Protein AF-A0A0D6LAT8-F1 (afdb_monomer_lite)

Structure (mmCIF, N/CA/C/O backbone):
data_AF-A0A0D6LAT8-F1
#
_entry.id   AF-A0A0D6LAT8-F1
#
loop_
_atom_site.group_PDB
_atom_site.id
_atom_site.type_symbol
_atom_site.label_atom_id
_atom_site.label_alt_id
_atom_site.label_comp_id
_atom_site.label_asym_id
_atom_site.label_entity_id
_atom_site.label_seq_id
_atom_site.pdbx_PDB_ins_code
_atom_site.Cartn_x
_atom_site.Cartn_y
_atom_site.Cartn_z
_atom_site.occupancy
_atom_site.B_iso_or_equiv
_atom_site.auth_seq_id
_atom_site.auth_comp_id
_atom_site.auth_asym_id
_atom_site.auth_atom_id
_atom_site.pdbx_PDB_model_num
ATOM 1 N N . MET A 1 1 ? 7.781 -14.223 0.302 1.00 62.97 1 MET A N 1
ATOM 2 C CA . MET A 1 1 ? 7.351 -14.454 -1.083 1.00 62.97 1 MET A CA 1
ATOM 3 C C . MET A 1 1 ? 8.066 -15.696 -1.540 1.00 62.97 1 MET A C 1
ATOM 5 O O . MET A 1 1 ? 9.295 -15.695 -1.590 1.00 62.97 1 MET A O 1
ATOM 9 N N . THR A 1 2 ? 7.308 -16.768 -1.695 1.00 80.88 2 THR A N 1
ATOM 10 C CA . THR A 1 2 ? 7.804 -18.081 -2.099 1.00 80.88 2 THR A CA 1
ATOM 11 C C . THR A 1 2 ? 8.219 -18.050 -3.573 1.00 80.88 2 THR A C 1
ATOM 13 O O . THR A 1 2 ? 8.039 -17.045 -4.271 1.00 80.88 2 THR A O 1
ATOM 16 N N . VAL A 1 3 ? 8.842 -19.128 -4.048 1.00 82.31 3 VAL A N 1
ATOM 17 C CA . VAL A 1 3 ? 9.142 -19.279 -5.479 1.00 82.31 3 VAL A CA 1
ATOM 18 C C . VAL A 1 3 ? 7.840 -19.379 -6.272 1.00 82.31 3 VAL A C 1
ATOM 20 O O . VAL A 1 3 ? 7.717 -18.722 -7.301 1.00 82.31 3 VAL A O 1
ATOM 23 N N . ASP A 1 4 ? 6.848 -20.092 -5.746 1.00 83.44 4 ASP A N 1
ATOM 24 C CA . ASP A 1 4 ? 5.520 -20.209 -6.345 1.00 83.44 4 ASP A CA 1
ATOM 25 C C . ASP A 1 4 ? 4.830 -18.848 -6.493 1.00 83.44 4 ASP A C 1
ATOM 27 O O . ASP A 1 4 ? 4.336 -18.540 -7.574 1.00 83.44 4 ASP A O 1
ATOM 31 N N . ASP A 1 5 ? 4.895 -17.977 -5.475 1.00 78.19 5 ASP A N 1
ATOM 32 C CA . ASP A 1 5 ? 4.346 -16.612 -5.551 1.00 78.19 5 ASP A CA 1
ATOM 33 C C . ASP A 1 5 ? 4.984 -15.811 -6.700 1.00 78.19 5 ASP A C 1
ATOM 35 O O . ASP A 1 5 ? 4.313 -15.061 -7.409 1.00 78.19 5 ASP A O 1
ATOM 39 N N . LYS A 1 6 ? 6.304 -15.960 -6.890 1.00 79.06 6 LYS A N 1
ATOM 40 C CA . LYS A 1 6 ? 7.055 -15.272 -7.951 1.00 79.06 6 LYS A CA 1
ATOM 41 C C . LYS A 1 6 ? 6.662 -15.784 -9.328 1.00 79.06 6 LYS A C 1
ATOM 43 O O . LYS A 1 6 ? 6.394 -14.978 -10.213 1.00 79.06 6 LYS A O 1
ATOM 48 N N . VAL A 1 7 ? 6.643 -17.104 -9.504 1.00 84.81 7 VAL A N 1
ATOM 49 C CA . VAL A 1 7 ? 6.274 -17.744 -10.774 1.00 84.81 7 VAL A CA 1
ATOM 50 C C . VAL A 1 7 ? 4.837 -17.387 -11.136 1.00 84.81 7 VAL A C 1
ATOM 52 O O . VAL A 1 7 ? 4.569 -17.004 -12.272 1.00 84.81 7 VAL A O 1
ATOM 55 N N . TRP A 1 8 ? 3.937 -17.414 -10.153 1.00 83.06 8 TRP A N 1
ATOM 56 C CA . TRP A 1 8 ? 2.549 -17.021 -10.331 1.00 83.06 8 TRP A CA 1
ATOM 57 C C . TRP A 1 8 ? 2.411 -15.559 -10.772 1.00 83.06 8 TRP A C 1
ATOM 59 O O . TRP A 1 8 ? 1.710 -15.287 -11.742 1.00 83.06 8 TRP A O 1
ATOM 69 N N . MET A 1 9 ? 3.121 -14.617 -10.141 1.00 79.12 9 MET A N 1
ATOM 70 C CA . MET A 1 9 ? 3.100 -13.211 -10.572 1.00 79.12 9 MET A CA 1
ATOM 71 C C . MET A 1 9 ? 3.697 -13.000 -11.967 1.00 79.12 9 MET A C 1
ATOM 73 O O . MET A 1 9 ? 3.174 -12.191 -12.730 1.00 79.12 9 MET A O 1
ATOM 77 N N . ILE A 1 10 ? 4.772 -13.714 -12.314 1.00 85.06 10 ILE A N 1
ATOM 78 C CA . ILE A 1 10 ? 5.377 -13.642 -13.652 1.00 85.06 10 ILE A CA 1
ATOM 79 C C . ILE A 1 10 ? 4.363 -14.094 -14.704 1.00 85.06 10 ILE A C 1
ATOM 81 O O . ILE A 1 10 ? 4.170 -13.401 -15.701 1.00 85.06 10 ILE A O 1
ATOM 85 N N . GLU A 1 11 ? 3.693 -15.221 -14.475 1.00 86.06 11 GLU A N 1
ATOM 86 C CA . GLU A 1 11 ? 2.697 -15.744 -15.409 1.00 86.06 11 GLU A CA 1
ATOM 87 C C . GLU A 1 11 ? 1.466 -14.836 -15.500 1.00 86.06 11 GLU A C 1
ATOM 89 O O . GLU A 1 11 ? 0.966 -14.563 -16.591 1.00 86.06 11 GLU A O 1
ATOM 94 N N . LEU A 1 12 ? 1.034 -14.280 -14.366 1.00 81.44 12 LEU A N 1
ATOM 95 C CA . LEU A 1 12 ? -0.063 -13.323 -14.313 1.00 81.44 12 LEU A CA 1
ATOM 96 C C . LEU A 1 12 ? 0.236 -12.093 -15.183 1.00 81.44 12 LEU A C 1
ATOM 98 O O . LEU A 1 12 ? -0.570 -11.749 -16.042 1.00 81.44 12 LEU A O 1
ATOM 102 N N . ILE A 1 13 ? 1.415 -11.477 -15.036 1.00 81.81 13 ILE A N 1
ATOM 103 C CA . ILE A 1 13 ? 1.808 -10.292 -15.818 1.00 81.81 13 ILE A CA 1
ATOM 104 C C . ILE A 1 13 ? 1.861 -10.604 -17.320 1.00 81.81 13 ILE A C 1
ATOM 106 O O . ILE A 1 13 ? 1.468 -9.764 -18.130 1.00 81.81 13 ILE A O 1
ATOM 110 N N . ARG A 1 14 ? 2.296 -11.809 -17.710 1.00 82.81 14 ARG A N 1
ATOM 111 C CA . ARG A 1 14 ? 2.379 -12.216 -19.125 1.00 82.81 14 ARG A CA 1
ATOM 112 C C . ARG A 1 14 ? 1.018 -12.294 -19.813 1.00 82.81 14 ARG A C 1
ATOM 114 O O . ARG A 1 14 ? 0.941 -12.034 -21.010 1.00 82.81 14 ARG A O 1
ATOM 121 N N . GLY A 1 15 ? -0.036 -12.633 -19.072 1.00 81.38 15 GLY A N 1
ATOM 122 C CA . GLY A 1 15 ? -1.406 -12.695 -19.587 1.00 81.38 15 GLY A CA 1
ATOM 123 C C . GLY A 1 15 ? -2.187 -11.380 -19.491 1.00 81.38 15 GLY A C 1
ATOM 124 O O . GLY A 1 15 ? -3.325 -11.312 -19.957 1.00 81.38 15 GLY A O 1
ATOM 125 N N . MET A 1 16 ? -1.626 -10.339 -18.870 1.00 78.12 16 MET A N 1
ATOM 126 C CA . MET A 1 16 ? -2.353 -9.106 -18.569 1.00 78.12 16 MET A CA 1
ATOM 127 C C . MET A 1 16 ? -2.272 -8.073 -19.687 1.00 78.12 16 MET A C 1
ATOM 129 O O . MET A 1 16 ? -1.239 -7.849 -20.314 1.00 78.12 16 MET A O 1
ATOM 133 N N . ARG A 1 17 ? -3.387 -7.365 -19.887 1.00 77.00 17 ARG A N 1
ATOM 134 C CA . ARG A 1 17 ? -3.409 -6.150 -20.701 1.00 77.00 17 ARG A CA 1
ATOM 135 C C . ARG A 1 17 ? -2.614 -5.046 -20.007 1.00 77.00 17 ARG A C 1
ATOM 137 O O . ARG A 1 17 ? -2.540 -5.008 -18.779 1.00 77.00 17 ARG A O 1
ATOM 144 N N . VAL A 1 18 ? -2.081 -4.116 -20.798 1.00 75.00 18 VAL A N 1
ATOM 145 C CA . VAL A 1 18 ? -1.276 -2.985 -20.306 1.00 75.00 18 VAL A CA 1
ATOM 146 C C . VAL A 1 18 ? -2.013 -2.191 -19.226 1.00 75.00 18 VAL A C 1
ATOM 148 O O . VAL A 1 18 ? -1.404 -1.817 -18.231 1.00 75.00 18 VAL A O 1
ATOM 151 N N . ASP A 1 19 ? -3.325 -1.988 -19.374 1.00 71.25 19 ASP A N 1
ATOM 152 C CA . ASP A 1 19 ? -4.148 -1.285 -18.387 1.00 71.25 19 ASP A CA 1
ATOM 153 C C . ASP A 1 19 ? -4.156 -1.974 -17.014 1.00 71.25 19 ASP A C 1
ATOM 155 O O . ASP A 1 19 ? -4.035 -1.301 -15.994 1.00 71.25 19 ASP A O 1
ATOM 159 N N . HIS A 1 20 ? -4.207 -3.305 -16.973 1.00 69.31 20 HIS A N 1
ATOM 160 C CA . HIS A 1 20 ? -4.161 -4.062 -15.726 1.00 69.31 20 HIS A CA 1
ATOM 161 C C . HIS A 1 20 ? -2.734 -4.227 -15.187 1.00 69.31 20 HIS A C 1
ATOM 163 O O . HIS A 1 20 ? -2.530 -4.160 -13.977 1.00 69.31 20 HIS A O 1
ATOM 169 N N . ALA A 1 21 ? -1.743 -4.419 -16.062 1.00 72.81 21 ALA A N 1
ATOM 170 C CA . ALA A 1 21 ? -0.338 -4.525 -15.667 1.00 72.81 21 ALA A CA 1
ATOM 171 C C . ALA A 1 21 ? 0.175 -3.215 -15.046 1.00 72.81 21 ALA A C 1
ATOM 173 O O . ALA A 1 21 ? 0.933 -3.239 -14.078 1.00 72.81 21 ALA A O 1
ATOM 174 N N . MET A 1 22 ? -0.292 -2.068 -15.552 1.00 73.38 22 MET A N 1
ATOM 175 C CA . MET A 1 22 ? 0.057 -0.755 -15.013 1.00 73.38 22 MET A CA 1
ATOM 176 C C . MET A 1 22 ? -0.381 -0.600 -13.552 1.00 73.38 22 MET A C 1
ATOM 178 O O . MET A 1 22 ? 0.377 -0.056 -12.758 1.00 73.38 22 MET A O 1
ATOM 182 N N . LEU A 1 23 ? -1.553 -1.130 -13.178 1.00 65.38 23 LEU A N 1
ATOM 183 C CA . LEU A 1 23 ? -2.055 -1.093 -11.795 1.00 65.38 23 LEU A CA 1
ATOM 184 C C . LEU A 1 23 ? -1.191 -1.897 -10.824 1.00 65.38 23 LEU A C 1
ATOM 186 O O . LEU A 1 23 ? -1.102 -1.543 -9.654 1.00 65.38 23 LEU A O 1
ATOM 190 N N . LEU A 1 24 ? -0.570 -2.958 -11.332 1.00 67.38 24 LEU A N 1
ATOM 191 C CA . LEU A 1 24 ? 0.302 -3.860 -10.589 1.00 67.38 24 LEU A CA 1
ATOM 192 C C . LEU A 1 24 ? 1.698 -3.272 -10.365 1.00 67.38 24 LEU A C 1
ATOM 194 O O . LEU A 1 24 ? 2.297 -3.472 -9.311 1.00 67.38 24 LEU A O 1
ATOM 198 N N . LEU A 1 25 ? 2.223 -2.578 -11.379 1.00 68.38 25 LEU A N 1
ATOM 199 C CA . LEU A 1 25 ? 3.575 -2.016 -11.373 1.00 68.38 25 LEU A CA 1
ATOM 200 C C . LEU A 1 25 ? 3.640 -0.659 -10.681 1.00 68.38 25 LEU A C 1
ATOM 202 O O . LEU A 1 25 ? 4.593 -0.376 -9.958 1.00 68.38 25 LEU A O 1
ATOM 206 N N . TYR A 1 26 ? 2.640 0.186 -10.911 1.00 63.91 26 TYR A N 1
ATOM 207 C CA . TYR A 1 26 ? 2.527 1.462 -10.236 1.00 63.91 26 TYR A CA 1
ATOM 208 C C . TYR A 1 26 ? 1.073 1.671 -9.808 1.00 63.91 26 TYR A C 1
ATOM 210 O O . TYR A 1 26 ? 0.212 1.973 -10.641 1.00 63.91 26 TYR A O 1
ATOM 218 N N . PRO A 1 27 ? 0.780 1.559 -8.507 1.00 53.50 27 PRO A N 1
ATOM 219 C CA . PRO A 1 27 ? -0.560 1.656 -7.961 1.00 53.50 27 PRO A CA 1
ATOM 220 C C . PRO A 1 27 ? -1.088 3.097 -7.952 1.00 53.50 27 PRO A C 1
ATOM 222 O O . PRO A 1 27 ? -1.652 3.530 -6.958 1.00 53.50 27 PRO A O 1
ATOM 225 N N . LYS A 1 28 ? -0.888 3.880 -9.024 1.00 44.62 28 LYS A N 1
ATOM 226 C CA . LYS A 1 28 ? -1.438 5.230 -9.200 1.00 44.62 28 LYS A CA 1
ATOM 227 C C . LYS A 1 28 ? -1.319 5.780 -10.623 1.00 44.62 28 LYS A C 1
ATOM 229 O O . LYS A 1 28 ? -0.376 6.495 -10.928 1.00 44.62 28 LYS A O 1
ATOM 234 N N . VAL A 1 29 ? -2.369 5.620 -11.425 1.00 33.59 29 VAL A N 1
ATOM 235 C CA . VAL A 1 29 ? -2.880 6.667 -12.333 1.00 33.59 29 VAL A CA 1
ATOM 236 C C . VAL A 1 29 ? -4.361 6.362 -12.544 1.00 33.59 29 VAL A C 1
ATOM 238 O O . VAL A 1 29 ? -4.705 5.293 -13.039 1.00 33.59 29 VAL A O 1
ATOM 241 N N . GLN A 1 30 ? -5.260 7.286 -12.209 1.00 36.25 30 GLN A N 1
ATOM 242 C CA . GLN A 1 30 ? -6.577 7.256 -12.834 1.00 36.25 30 GLN A CA 1
ATOM 243 C C . GLN A 1 30 ? -7.019 8.664 -13.208 1.00 36.25 30 GLN A C 1
ATOM 245 O O . GLN A 1 30 ? -7.443 9.460 -12.373 1.00 36.25 30 GLN A O 1
ATOM 250 N N . ARG A 1 31 ? -6.974 8.940 -14.512 1.00 33.72 31 ARG A N 1
ATOM 251 C CA . ARG A 1 31 ? -8.120 9.577 -15.148 1.00 33.72 31 ARG A CA 1
ATOM 252 C C . ARG A 1 31 ? -9.006 8.470 -15.713 1.00 33.72 31 ARG A C 1
ATOM 254 O O . ARG A 1 31 ? -8.504 7.556 -16.354 1.00 33.72 31 ARG A O 1
ATOM 261 N N . ARG A 1 32 ? -10.308 8.670 -15.500 1.00 34.94 32 ARG A N 1
ATOM 262 C CA . ARG A 1 32 ? -11.485 7.905 -15.938 1.00 34.94 32 ARG A CA 1
ATOM 263 C C . ARG A 1 32 ? -11.846 6.655 -15.134 1.00 34.94 32 ARG A C 1
ATOM 265 O O . ARG A 1 32 ? -11.093 5.699 -15.063 1.00 34.94 32 ARG A O 1
ATOM 272 N N . ASN A 1 33 ? -13.044 6.770 -14.554 1.00 37.53 33 ASN A N 1
ATOM 273 C CA . ASN A 1 33 ? -14.050 5.774 -14.193 1.00 37.53 33 ASN A CA 1
ATOM 274 C C . ASN A 1 33 ? -13.670 4.297 -14.374 1.00 37.53 33 ASN A C 1
ATOM 276 O O . ASN A 1 33 ? -13.234 3.895 -15.447 1.00 37.53 33 ASN A O 1
ATOM 280 N N . LEU A 1 34 ? -14.024 3.523 -13.340 1.00 38.06 34 LEU A N 1
ATOM 281 C CA . LEU A 1 34 ? -13.899 2.073 -13.140 1.00 38.06 34 LEU A CA 1
ATOM 282 C C . LEU A 1 34 ? -12.564 1.590 -12.542 1.00 38.06 34 LEU A C 1
ATOM 284 O O . LEU A 1 34 ? -11.566 1.440 -13.232 1.00 38.06 34 LEU A O 1
ATOM 288 N N . PHE A 1 35 ? -12.591 1.287 -11.237 1.00 40.88 35 PHE A N 1
ATOM 289 C CA . PHE A 1 35 ? -11.765 0.252 -10.589 1.00 40.88 35 PHE A CA 1
ATOM 290 C C . PHE A 1 35 ? -10.239 0.288 -10.851 1.00 40.88 35 PHE A C 1
ATOM 292 O O . PHE A 1 35 ? -9.657 -0.702 -11.292 1.00 40.88 35 PHE A O 1
ATOM 299 N N . SER A 1 36 ? -9.569 1.403 -10.535 1.00 35.22 36 SER A N 1
ATOM 300 C CA . SER A 1 36 ? -8.111 1.383 -10.291 1.00 35.22 36 SER A CA 1
ATOM 301 C C . SER A 1 36 ? -7.830 1.308 -8.801 1.00 35.22 36 SER A C 1
ATOM 303 O O . SER A 1 36 ? -8.591 1.869 -8.012 1.00 35.22 36 SER A O 1
ATOM 305 N N . PHE A 1 37 ? -6.659 0.762 -8.466 1.00 37.16 37 PHE A N 1
ATOM 306 C CA . PHE A 1 37 ? -5.942 0.991 -7.215 1.00 37.16 37 PHE A CA 1
ATOM 307 C C . PHE A 1 37 ? -6.173 2.399 -6.678 1.00 37.16 37 PHE A C 1
ATOM 309 O O . PHE A 1 37 ? -5.688 3.392 -7.232 1.00 37.16 37 PHE A O 1
ATOM 316 N N . ARG A 1 38 ? -6.934 2.499 -5.593 1.00 51.28 38 ARG A N 1
ATOM 317 C CA . ARG A 1 38 ? -7.131 3.747 -4.868 1.00 51.28 38 ARG A CA 1
ATOM 318 C C . ARG A 1 38 ? -6.922 3.466 -3.401 1.00 51.28 38 ARG A C 1
ATOM 320 O O . ARG A 1 38 ? -7.522 2.529 -2.898 1.00 51.28 38 ARG A O 1
ATOM 327 N N . ILE A 1 39 ? -6.085 4.296 -2.779 1.00 48.47 39 ILE A N 1
ATOM 328 C CA . ILE A 1 39 ? -6.062 4.503 -1.335 1.00 48.47 39 ILE A CA 1
ATOM 329 C C . ILE A 1 39 ? -7.190 5.479 -1.016 1.00 48.47 39 ILE A C 1
ATOM 331 O O . ILE A 1 39 ? -7.040 6.672 -1.289 1.00 48.47 39 ILE A O 1
ATOM 335 N N . VAL A 1 40 ? -8.332 4.960 -0.565 1.00 56.09 40 VAL A N 1
ATOM 336 C CA . VAL A 1 40 ? -9.581 5.725 -0.407 1.00 56.09 40 VAL A CA 1
ATOM 337 C C . VAL A 1 40 ? -9.869 5.972 1.061 1.00 56.09 40 VAL A C 1
ATOM 339 O O . VAL A 1 40 ? -10.091 4.983 1.755 1.00 56.09 40 VAL A O 1
ATOM 342 N N . PRO A 1 41 ? -9.931 7.230 1.532 1.00 50.09 41 PRO A N 1
ATOM 343 C CA . PRO A 1 41 ? -10.472 7.505 2.852 1.00 50.09 41 PRO A CA 1
ATOM 344 C C . PRO A 1 41 ? -11.968 7.143 2.874 1.00 50.09 41 PRO A C 1
ATOM 346 O O . PRO A 1 41 ? -12.744 7.653 2.067 1.00 50.09 41 PRO A O 1
ATOM 349 N N . VAL A 1 42 ? -12.358 6.211 3.746 1.00 57.50 42 VAL A N 1
ATOM 350 C CA . VAL A 1 42 ? -13.751 5.713 3.870 1.00 57.50 42 VAL A CA 1
ATOM 351 C C . VAL A 1 42 ? -14.508 6.423 5.008 1.00 57.50 42 VAL A C 1
ATOM 353 O O . VAL A 1 42 ? -15.672 6.143 5.271 1.00 57.50 42 VAL A O 1
ATOM 356 N N . ASP A 1 43 ? -13.865 7.381 5.675 1.00 51.50 43 ASP A N 1
ATOM 357 C CA . ASP A 1 43 ? -14.393 8.116 6.831 1.00 51.50 43 ASP A CA 1
ATOM 358 C C . ASP A 1 43 ? -15.640 8.966 6.524 1.00 51.50 43 ASP A C 1
ATOM 360 O O . ASP A 1 43 ? -16.400 9.275 7.438 1.00 51.50 43 ASP A O 1
ATOM 364 N N . HIS A 1 44 ? -15.885 9.296 5.250 1.00 44.31 44 HIS A N 1
ATOM 365 C CA . HIS A 1 44 ? -17.008 10.136 4.814 1.00 44.31 44 HIS A CA 1
ATOM 366 C C . HIS A 1 44 ? -17.754 9.601 3.577 1.00 44.31 44 HIS A C 1
ATOM 368 O O . HIS A 1 44 ? -18.255 10.390 2.776 1.00 44.31 44 HIS A O 1
ATOM 374 N N . LEU A 1 45 ? -17.819 8.278 3.366 1.00 49.53 45 LEU A N 1
ATOM 375 C CA . LEU A 1 45 ? -18.709 7.744 2.325 1.00 49.53 45 LEU A CA 1
ATOM 376 C C . LEU A 1 45 ? -20.167 7.795 2.803 1.00 49.53 45 LEU A C 1
ATOM 378 O O . LEU A 1 45 ? -20.682 6.847 3.386 1.00 49.53 45 LEU A O 1
ATOM 382 N N . GLU A 1 46 ? -20.840 8.907 2.523 1.00 41.88 46 GLU A N 1
ATOM 383 C CA . GLU A 1 46 ? -22.299 8.955 2.533 1.00 41.88 46 GLU A CA 1
ATOM 384 C C . GLU A 1 46 ? -22.815 8.230 1.281 1.00 41.88 46 GLU A C 1
ATOM 386 O O . GLU A 1 46 ? -22.530 8.619 0.145 1.00 41.88 46 GLU A O 1
ATOM 391 N N . LEU A 1 47 ? -23.557 7.140 1.482 1.00 46.66 47 LEU A N 1
ATOM 392 C CA . LEU A 1 47 ? -24.277 6.454 0.412 1.00 46.66 47 LEU A CA 1
ATOM 393 C C . LEU A 1 47 ? -25.489 7.308 0.010 1.00 46.66 47 LEU A C 1
ATOM 395 O O . LEU A 1 47 ? -26.592 7.107 0.514 1.00 46.66 47 LEU A O 1
ATOM 399 N N . GLN A 1 48 ? -25.291 8.274 -0.888 1.00 42.03 48 GLN A N 1
ATOM 400 C CA . GLN A 1 48 ? -26.399 8.857 -1.644 1.00 42.03 48 GLN A CA 1
ATOM 401 C C . GLN A 1 48 ? -26.798 7.861 -2.740 1.00 42.03 48 GLN A C 1
ATOM 403 O O . GLN A 1 48 ? -26.119 7.729 -3.749 1.00 42.03 48 GLN A O 1
ATOM 408 N N . ASP A 1 49 ? -27.880 7.133 -2.460 1.00 40.31 49 ASP A N 1
ATOM 409 C CA . ASP A 1 49 ? -28.561 6.126 -3.280 1.00 40.31 49 ASP A CA 1
ATOM 410 C C . ASP A 1 49 ? -27.798 4.821 -3.634 1.00 40.31 49 ASP A C 1
ATOM 412 O O . ASP A 1 49 ? -26.668 4.838 -4.117 1.00 40.31 49 ASP A O 1
ATOM 416 N N . PRO A 1 50 ? -28.440 3.636 -3.504 1.00 51.81 50 PRO A N 1
ATOM 417 C CA . PRO A 1 50 ? -27.842 2.328 -3.829 1.00 51.81 50 PRO A CA 1
ATOM 418 C C . PRO A 1 50 ? -27.532 2.123 -5.326 1.00 51.81 50 PRO A C 1
ATOM 420 O O . PRO A 1 50 ? -26.933 1.115 -5.705 1.00 51.81 50 PRO A O 1
ATOM 423 N N . SER A 1 51 ? -27.957 3.053 -6.180 1.00 46.41 51 SER A N 1
ATOM 424 C CA . SER A 1 51 ? -27.776 3.038 -7.635 1.00 46.41 51 SER A CA 1
ATOM 425 C C . SER A 1 51 ? -26.686 3.987 -8.139 1.00 46.41 51 SER A C 1
ATOM 427 O O . SER A 1 51 ? -26.264 3.843 -9.288 1.00 46.41 51 SER A O 1
ATOM 429 N N . GLU A 1 52 ? -26.193 4.914 -7.312 1.00 43.81 52 GLU A N 1
ATOM 430 C CA . GLU A 1 52 ? -25.106 5.812 -7.696 1.00 43.81 52 GLU A CA 1
ATOM 431 C C . GLU A 1 52 ? -23.791 5.362 -7.060 1.00 43.81 52 GLU A C 1
ATOM 433 O O . GLU A 1 52 ? -23.603 5.314 -5.848 1.00 43.81 52 GLU A O 1
ATOM 438 N N . MET A 1 53 ? -22.847 4.980 -7.919 1.00 40.53 53 MET A N 1
ATOM 439 C CA . MET A 1 53 ? -21.495 4.627 -7.510 1.00 40.53 53 MET A CA 1
ATOM 440 C C . MET A 1 53 ? -20.821 5.885 -6.958 1.00 40.53 53 MET A C 1
ATOM 442 O O . MET A 1 53 ? -20.368 6.728 -7.734 1.00 40.53 53 MET A O 1
ATOM 446 N N . THR A 1 54 ? -20.777 6.005 -5.627 1.00 46.88 54 THR A N 1
ATOM 447 C CA . THR A 1 54 ? -20.203 7.140 -4.899 1.00 46.88 54 THR A CA 1
ATOM 448 C C . THR A 1 54 ? -18.866 7.533 -5.520 1.00 46.88 54 THR A C 1
ATOM 450 O O . THR A 1 54 ? -17.929 6.728 -5.596 1.00 46.88 54 THR A O 1
ATOM 453 N N . THR A 1 55 ? -18.766 8.769 -6.015 1.00 41.91 55 THR A N 1
ATOM 454 C CA . THR A 1 55 ? -17.519 9.288 -6.573 1.00 41.91 55 THR A CA 1
ATOM 455 C C . THR A 1 55 ? -16.512 9.436 -5.448 1.00 41.91 55 THR A C 1
ATOM 457 O O . THR A 1 55 ? -16.476 10.441 -4.748 1.00 41.91 55 THR A O 1
ATOM 460 N N . VAL A 1 56 ? -15.681 8.419 -5.274 1.00 50.41 56 VAL A N 1
ATOM 461 C CA . VAL A 1 56 ? -14.591 8.456 -4.315 1.00 50.41 56 VAL A CA 1
ATOM 462 C C . VAL A 1 56 ? -13.591 9.542 -4.723 1.00 50.41 56 VAL A C 1
ATOM 464 O O . VAL A 1 56 ? -12.899 9.419 -5.744 1.00 50.41 56 VAL A O 1
ATOM 467 N N . THR A 1 57 ? -13.523 10.611 -3.935 1.00 41.56 57 THR A N 1
ATOM 468 C CA . THR A 1 57 ? -12.635 11.755 -4.142 1.00 41.56 57 THR A CA 1
ATOM 469 C C . THR A 1 57 ? -11.297 11.529 -3.433 1.00 41.56 57 THR A C 1
ATOM 471 O O . THR A 1 57 ? -11.233 11.209 -2.254 1.00 41.56 57 THR A O 1
ATOM 474 N N . GLY A 1 58 ? -10.198 11.702 -4.176 1.00 56.78 58 GLY A N 1
ATOM 475 C CA . GLY A 1 58 ? -8.833 11.619 -3.648 1.00 56.78 58 GLY A CA 1
ATOM 476 C C . GLY A 1 58 ? -8.253 10.201 -3.640 1.00 56.78 58 GLY A C 1
ATOM 477 O O . GLY A 1 58 ? -8.759 9.295 -2.995 1.00 56.78 58 GLY A O 1
ATOM 478 N N . SER A 1 59 ? -7.152 10.005 -4.368 1.00 58.66 59 SER A N 1
ATOM 479 C CA . SER A 1 59 ? -6.293 8.825 -4.228 1.00 58.66 59 SER A CA 1
ATOM 480 C C . SER A 1 59 ? -4.989 9.286 -3.586 1.00 58.66 59 SER A C 1
ATOM 482 O O . SER A 1 59 ? -4.394 10.267 -4.042 1.00 58.66 59 SER A O 1
ATOM 484 N N . VAL A 1 60 ? -4.515 8.594 -2.552 1.00 67.19 60 VAL A N 1
ATOM 485 C CA . VAL A 1 60 ? -3.315 8.937 -1.755 1.00 67.19 60 VAL A CA 1
ATOM 486 C C . VAL A 1 60 ? -2.130 8.032 -2.124 1.00 67.19 60 VAL A C 1
ATOM 488 O O . VAL A 1 60 ? -2.358 6.890 -2.511 1.00 67.19 60 VAL A O 1
ATOM 491 N N . ARG A 1 61 ? -0.894 8.579 -2.211 1.00 72.19 61 ARG A N 1
ATOM 492 C CA . ARG A 1 61 ? 0.259 7.846 -2.795 1.00 72.19 61 ARG A CA 1
ATOM 493 C C . ARG A 1 61 ? 0.520 6.587 -1.975 1.00 72.19 61 ARG A C 1
ATOM 495 O O . ARG A 1 61 ? 0.311 6.612 -0.767 1.00 72.19 61 ARG A O 1
ATOM 502 N N . ALA A 1 62 ? 0.935 5.508 -2.641 1.00 71.88 62 ALA A N 1
ATOM 503 C CA . ALA A 1 62 ? 1.134 4.194 -2.032 1.00 71.88 62 ALA A CA 1
ATOM 504 C C . ALA A 1 62 ? 2.434 4.141 -1.212 1.00 71.88 62 ALA A C 1
ATOM 506 O O . ALA A 1 62 ? 3.351 3.383 -1.515 1.00 71.88 62 ALA A O 1
ATOM 507 N N . SER A 1 63 ? 2.477 4.988 -0.187 1.00 77.38 63 SER A N 1
ATOM 508 C CA . SER A 1 63 ? 3.496 5.072 0.847 1.00 77.38 63 SER A CA 1
ATOM 509 C C . SER A 1 63 ? 2.788 5.155 2.196 1.00 77.38 63 SER A C 1
ATOM 511 O O . SER A 1 63 ? 1.765 5.835 2.335 1.00 77.38 63 SER A O 1
ATOM 513 N N . TYR A 1 64 ? 3.338 4.450 3.174 1.00 79.62 64 TYR A N 1
ATOM 514 C CA . TYR A 1 64 ? 2.850 4.339 4.537 1.00 79.62 64 TYR A CA 1
ATOM 515 C C . TYR A 1 64 ? 2.790 5.700 5.231 1.00 79.62 64 TYR A C 1
ATOM 517 O O . TYR A 1 64 ? 1.889 5.935 6.026 1.00 79.62 64 TYR A O 1
ATOM 525 N N . GLU A 1 65 ? 3.682 6.628 4.880 1.00 78.12 65 GLU A N 1
ATOM 526 C CA . GLU A 1 65 ? 3.700 7.986 5.439 1.00 78.12 65 GLU A CA 1
ATOM 527 C C . GLU A 1 65 ? 2.419 8.773 5.146 1.00 78.12 65 GLU A C 1
ATOM 529 O O . GLU A 1 65 ? 2.079 9.706 5.870 1.00 78.12 65 GLU A O 1
ATOM 534 N N . ASN A 1 66 ? 1.682 8.395 4.098 1.00 77.56 66 ASN A N 1
ATOM 535 C CA . ASN A 1 66 ? 0.429 9.057 3.764 1.00 77.56 66 ASN A CA 1
ATOM 536 C C . ASN A 1 66 ? -0.803 8.418 4.432 1.00 77.56 66 ASN A C 1
ATOM 538 O O . ASN A 1 66 ? -1.915 8.923 4.250 1.00 77.56 66 ASN A O 1
ATOM 542 N N . LEU A 1 67 ? -0.638 7.309 5.164 1.00 79.31 67 LEU A N 1
ATOM 543 C CA . LEU A 1 67 ? -1.717 6.666 5.911 1.00 79.31 67 LEU A CA 1
ATOM 544 C C . LEU A 1 67 ? -1.858 7.343 7.278 1.00 79.31 67 LEU A C 1
ATOM 546 O O . LEU A 1 67 ? -1.014 7.196 8.156 1.00 79.31 67 LEU A O 1
ATOM 550 N N . ASN A 1 68 ? -2.940 8.099 7.463 1.00 80.69 68 ASN A N 1
ATOM 551 C CA . ASN A 1 68 ? -3.255 8.718 8.744 1.00 80.69 68 ASN A CA 1
ATOM 552 C C . ASN A 1 68 ? -3.936 7.728 9.702 1.00 80.69 68 ASN A C 1
ATOM 554 O O . ASN A 1 68 ? -4.978 7.163 9.385 1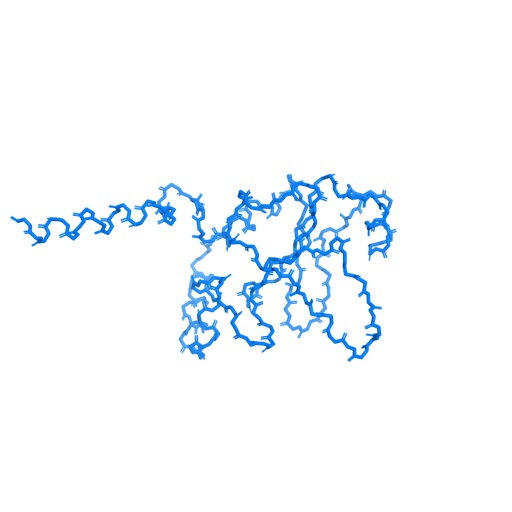.00 80.69 68 ASN A O 1
ATOM 558 N N . HIS A 1 69 ? -3.397 7.614 10.913 1.00 83.19 69 HIS A N 1
ATOM 559 C CA . HIS A 1 69 ? -3.914 6.823 12.032 1.00 83.19 69 HIS A CA 1
ATOM 560 C C . HIS A 1 69 ? -5.368 7.124 12.423 1.00 83.19 69 HIS A C 1
ATOM 562 O O . HIS A 1 69 ? -6.020 6.279 13.029 1.00 83.19 69 HIS A O 1
ATOM 568 N N . THR A 1 70 ? -5.891 8.310 12.105 1.00 79.50 70 THR A N 1
ATOM 569 C CA . THR A 1 70 ? -7.277 8.693 12.422 1.00 79.50 70 THR A CA 1
ATOM 570 C C . THR A 1 70 ? -8.297 8.276 11.362 1.00 79.50 70 THR A C 1
ATOM 572 O O . THR A 1 70 ? -9.493 8.494 11.545 1.00 79.50 70 THR A O 1
ATOM 575 N N . LYS A 1 71 ? -7.843 7.708 10.237 1.00 78.56 71 LYS A N 1
ATOM 576 C CA . LYS A 1 71 ? -8.679 7.382 9.076 1.00 78.56 71 LYS A CA 1
ATOM 577 C C . LYS A 1 71 ? -8.582 5.904 8.703 1.00 78.56 71 LYS A C 1
ATOM 579 O O . LYS A 1 71 ? -7.653 5.199 9.089 1.00 78.56 71 LYS A O 1
ATOM 584 N N . ALA A 1 72 ? -9.552 5.449 7.917 1.00 80.56 72 ALA A N 1
ATOM 585 C CA . ALA A 1 72 ? -9.530 4.144 7.270 1.00 80.56 72 ALA A CA 1
ATOM 586 C C . ALA A 1 72 ? -9.277 4.309 5.769 1.00 80.56 72 ALA A C 1
ATOM 588 O O . ALA A 1 72 ? -9.836 5.214 5.148 1.00 80.56 72 ALA A O 1
ATOM 589 N N . TYR A 1 73 ? -8.463 3.427 5.193 1.00 80.31 73 TYR A N 1
ATOM 590 C CA . TYR A 1 73 ? -8.084 3.450 3.790 1.00 80.31 73 TYR A CA 1
ATOM 591 C C . TYR A 1 73 ? -8.338 2.109 3.103 1.00 80.31 73 TYR A C 1
ATOM 593 O O . TYR A 1 73 ? -7.817 1.078 3.521 1.00 80.31 73 TYR A O 1
ATOM 601 N N . LEU A 1 74 ? -9.072 2.115 1.995 1.00 78.25 74 LEU A N 1
ATOM 602 C CA . LEU A 1 74 ? -9.130 0.965 1.086 1.00 78.25 74 LEU A CA 1
ATOM 603 C C . LEU A 1 74 ? -7.895 0.979 0.183 1.00 78.25 74 LEU A C 1
ATOM 605 O O . LEU A 1 74 ? -7.585 2.053 -0.283 1.00 78.25 74 LEU A O 1
ATOM 609 N N . ILE A 1 75 ? -7.213 -0.132 -0.094 1.00 77.88 75 ILE A N 1
ATOM 610 C CA . ILE A 1 75 ? -5.997 -0.232 -0.923 1.00 77.88 75 ILE A CA 1
ATOM 611 C C . ILE A 1 75 ? -6.200 -1.377 -1.934 1.00 77.88 75 ILE A C 1
ATOM 613 O O . ILE A 1 75 ? -6.301 -2.532 -1.529 1.00 77.88 75 ILE A O 1
ATOM 617 N N . ASP A 1 76 ? -6.261 -1.097 -3.241 1.00 74.25 76 ASP A N 1
ATOM 618 C CA . ASP A 1 76 ? -6.627 -2.103 -4.267 1.00 74.25 76 ASP A CA 1
ATOM 619 C C . ASP A 1 76 ? -5.497 -2.441 -5.253 1.00 74.25 76 ASP A C 1
ATOM 621 O O . ASP A 1 76 ? 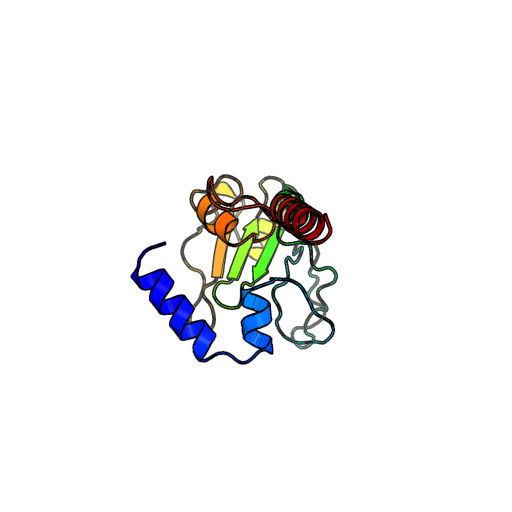-5.409 -1.815 -6.301 1.00 74.25 76 ASP A O 1
ATOM 625 N N . ASN A 1 77 ? -4.706 -3.497 -5.021 1.00 69.62 77 ASN A N 1
ATOM 626 C CA . ASN A 1 77 ? -3.616 -3.886 -5.937 1.00 69.62 77 ASN A CA 1
ATOM 627 C C . ASN A 1 77 ? -4.015 -4.606 -7.225 1.00 69.62 77 ASN A C 1
ATOM 629 O O . ASN A 1 77 ? -3.178 -5.228 -7.877 1.00 69.62 77 ASN A O 1
ATOM 633 N N . GLY A 1 78 ? -5.300 -4.633 -7.578 1.00 64.81 78 GLY A N 1
ATOM 634 C CA . GLY A 1 78 ? -5.792 -5.417 -8.712 1.00 64.81 78 GLY A CA 1
ATOM 635 C C . GLY A 1 78 ? -5.798 -6.935 -8.466 1.00 64.81 78 GLY A C 1
ATOM 636 O O . GLY A 1 78 ? -6.613 -7.641 -9.059 1.00 64.81 78 GLY A O 1
ATOM 637 N N . ILE A 1 79 ? -4.946 -7.425 -7.560 1.00 67.50 79 ILE A N 1
ATOM 638 C CA . ILE A 1 79 ? -4.883 -8.809 -7.078 1.00 67.50 79 ILE A CA 1
ATOM 639 C C . ILE A 1 79 ? -5.576 -8.951 -5.720 1.00 67.50 79 ILE A C 1
ATOM 641 O O . ILE A 1 79 ? -6.438 -9.811 -5.538 1.00 67.50 79 ILE A O 1
ATOM 645 N N . VAL A 1 80 ? -5.180 -8.112 -4.763 1.00 73.88 80 VAL A N 1
ATOM 646 C CA . VAL A 1 80 ? -5.659 -8.140 -3.380 1.00 73.88 80 VAL A CA 1
ATOM 647 C C . VAL A 1 80 ? -6.232 -6.780 -3.028 1.00 73.88 80 VAL A C 1
ATOM 649 O O . VAL A 1 80 ? -5.671 -5.753 -3.416 1.00 73.88 80 VAL A O 1
ATOM 652 N N . LEU A 1 81 ? -7.335 -6.797 -2.289 1.00 76.62 81 LEU A N 1
ATOM 653 C CA . LEU A 1 81 ? -7.947 -5.611 -1.719 1.00 76.62 81 LEU A CA 1
ATOM 654 C C . LEU A 1 81 ? -7.653 -5.601 -0.217 1.00 76.62 81 LEU A C 1
ATOM 656 O O . LEU A 1 81 ? -7.965 -6.569 0.472 1.00 76.62 81 LEU A O 1
ATOM 660 N N . PHE A 1 82 ? -7.055 -4.531 0.293 1.00 80.38 82 PHE A N 1
ATOM 661 C CA . PHE A 1 82 ? -6.868 -4.325 1.727 1.00 80.38 82 PHE A CA 1
ATOM 662 C C . PHE A 1 82 ? -7.784 -3.210 2.207 1.00 80.38 82 PHE A C 1
ATOM 664 O O . PHE A 1 82 ? -7.938 -2.201 1.529 1.00 80.38 82 PHE A O 1
ATOM 671 N N . LEU A 1 83 ? -8.357 -3.366 3.389 1.00 82.62 83 LEU A N 1
ATOM 672 C CA . LEU A 1 83 ? -8.993 -2.288 4.125 1.00 82.62 83 LEU A CA 1
ATOM 673 C C . LEU A 1 83 ? -8.149 -2.032 5.366 1.00 82.62 83 LEU A C 1
ATOM 675 O O . LEU A 1 83 ? -8.201 -2.802 6.320 1.00 82.62 83 LEU A O 1
ATOM 679 N N . TRP A 1 84 ? -7.328 -0.989 5.311 1.00 83.44 84 TRP A N 1
ATOM 680 C CA . TRP A 1 84 ? -6.500 -0.563 6.426 1.00 83.44 84 TRP A CA 1
ATOM 681 C C . TRP A 1 84 ? -7.297 0.356 7.351 1.00 83.44 84 TRP A C 1
ATOM 683 O O . TRP A 1 84 ? -7.920 1.310 6.889 1.00 83.44 84 TRP A O 1
ATOM 693 N N . ILE A 1 85 ? -7.279 0.088 8.652 1.00 83.94 85 ILE A N 1
ATOM 694 C CA . ILE A 1 85 ? -7.998 0.859 9.671 1.00 83.94 85 ILE A CA 1
ATOM 695 C C . ILE A 1 85 ? -6.976 1.361 10.689 1.00 83.94 85 ILE A C 1
ATOM 697 O O . ILE A 1 85 ? -6.322 0.558 11.361 1.00 83.94 85 ILE A O 1
ATOM 701 N N . GLY A 1 86 ? -6.832 2.682 10.796 1.00 84.12 86 GLY A N 1
ATOM 702 C CA . GLY A 1 86 ? -5.983 3.304 11.807 1.00 84.12 86 GLY A CA 1
ATOM 703 C C . GLY A 1 86 ? -6.569 3.174 13.216 1.00 84.12 86 GLY A C 1
ATOM 704 O O . GLY A 1 86 ? -7.784 3.077 13.387 1.00 84.12 86 GLY A O 1
ATOM 705 N N . LEU A 1 87 ? -5.716 3.180 14.245 1.00 84.19 87 LEU A N 1
ATOM 706 C CA . LEU A 1 87 ? -6.152 3.022 15.643 1.00 84.19 87 LEU A CA 1
ATOM 707 C C . LEU A 1 87 ? -7.022 4.180 16.156 1.00 84.19 87 LEU A C 1
ATOM 709 O O . LEU A 1 87 ? -7.753 4.008 17.125 1.00 84.19 87 LEU A O 1
ATOM 713 N N . GLY A 1 88 ? -6.914 5.358 15.544 1.00 80.62 88 GLY A N 1
ATOM 714 C CA . GLY A 1 88 ? -7.635 6.572 15.927 1.00 80.62 88 GLY A CA 1
ATOM 715 C C . GLY A 1 88 ? -8.918 6.816 15.135 1.00 80.62 88 GLY A C 1
ATOM 716 O O . GLY A 1 88 ? -9.408 7.944 15.134 1.00 80.62 88 GLY A O 1
ATOM 717 N N . VAL A 1 89 ? -9.422 5.817 14.405 1.00 83.81 89 VAL A N 1
ATOM 718 C CA . VAL A 1 89 ? -10.703 5.915 13.692 1.00 83.81 89 VAL A CA 1
ATOM 719 C C . VAL A 1 89 ? -11.851 6.022 14.697 1.00 83.81 89 VAL A C 1
ATOM 721 O O . VAL A 1 89 ? -11.840 5.369 15.739 1.00 83.81 89 VAL A O 1
ATOM 724 N N . ALA A 1 90 ? -12.852 6.849 14.382 1.00 80.12 90 ALA A N 1
ATOM 725 C CA . ALA A 1 90 ? -14.020 7.035 15.234 1.00 80.12 90 ALA A CA 1
ATOM 726 C C . ALA A 1 90 ? -14.755 5.706 15.473 1.00 80.12 90 ALA A C 1
ATOM 728 O O . ALA A 1 90 ? -15.164 5.035 14.526 1.00 80.12 90 ALA A O 1
ATOM 729 N N . GLU A 1 91 ? -14.979 5.357 16.741 1.00 79.69 91 GLU A N 1
ATOM 730 C CA . GLU A 1 91 ? -15.664 4.113 17.124 1.00 79.69 91 GLU A CA 1
ATOM 731 C C . GLU A 1 91 ? -17.085 4.034 16.550 1.00 79.69 91 GLU A C 1
ATOM 733 O O . GLU A 1 91 ? -17.512 2.959 16.144 1.00 79.69 91 GLU A O 1
ATOM 738 N N . ALA A 1 92 ? -17.769 5.176 16.406 1.00 80.44 92 ALA A N 1
ATOM 739 C CA . ALA A 1 92 ? -19.077 5.260 15.753 1.00 80.44 92 ALA A CA 1
ATOM 740 C C . ALA A 1 92 ? -19.049 4.728 14.306 1.00 80.44 92 ALA A C 1
ATOM 742 O O . ALA A 1 92 ? -19.912 3.954 13.915 1.00 80.44 92 ALA A O 1
ATOM 743 N N . TRP A 1 93 ? -18.009 5.059 13.534 1.0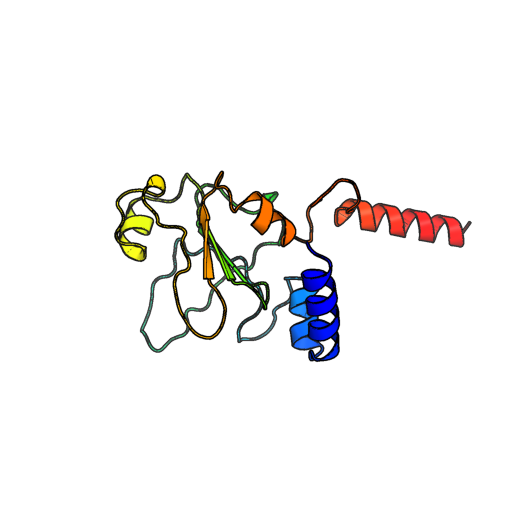0 79.69 93 TRP A N 1
ATOM 744 C CA . TRP A 1 93 ? -17.847 4.565 12.162 1.00 79.69 93 TRP A CA 1
ATOM 745 C C . TRP A 1 93 ? -17.580 3.053 12.130 1.00 79.69 93 TRP A C 1
ATOM 747 O O . TRP A 1 93 ? -18.092 2.337 11.270 1.00 79.69 93 TRP A O 1
ATOM 757 N N . VAL A 1 94 ? -16.796 2.546 13.090 1.00 77.88 94 VAL A N 1
ATOM 758 C CA . VAL A 1 94 ? -16.516 1.104 13.216 1.00 77.88 94 VAL A CA 1
ATOM 759 C C . VAL A 1 94 ? -17.790 0.342 13.576 1.00 77.88 94 VAL A C 1
ATOM 761 O O . VAL A 1 94 ? -18.050 -0.721 13.010 1.00 77.88 94 VAL A O 1
ATOM 764 N N . GLN A 1 95 ? -18.601 0.906 14.468 1.00 77.12 95 GLN A N 1
ATOM 765 C CA . GLN A 1 95 ? -19.891 0.354 14.851 1.00 77.12 95 GLN A CA 1
ATOM 766 C C . GLN A 1 95 ? -20.870 0.343 13.671 1.00 77.12 95 GLN A C 1
ATOM 768 O O . GLN A 1 95 ? -21.515 -0.678 13.446 1.00 77.12 95 GLN A O 1
ATOM 773 N N . ASP A 1 96 ? -20.928 1.414 12.880 1.00 75.06 96 ASP A N 1
ATOM 774 C CA . ASP A 1 96 ? -21.832 1.511 11.729 1.00 75.06 96 ASP A CA 1
ATOM 775 C C . ASP A 1 96 ? -21.465 0.537 10.596 1.00 75.06 96 ASP A C 1
ATOM 777 O O . ASP A 1 96 ? -22.351 -0.047 9.971 1.00 75.06 96 ASP A O 1
ATOM 781 N N . ILE A 1 97 ? -20.170 0.323 10.329 1.00 74.56 97 ILE A N 1
ATOM 782 C CA . ILE A 1 97 ? -19.717 -0.524 9.209 1.00 74.56 97 ILE A CA 1
ATOM 783 C C . ILE A 1 97 ? -19.570 -1.994 9.591 1.00 74.56 97 ILE A C 1
ATOM 785 O O . ILE A 1 97 ? -19.938 -2.873 8.812 1.00 74.56 97 ILE A O 1
ATOM 789 N N . PHE A 1 98 ? -18.996 -2.276 10.760 1.00 76.19 98 PHE A N 1
ATOM 790 C CA . PHE A 1 98 ? -18.667 -3.640 11.175 1.00 76.19 98 PHE A CA 1
ATOM 791 C C . PHE A 1 98 ? -19.600 -4.183 12.259 1.00 76.19 98 PHE A C 1
ATOM 793 O O . PHE A 1 98 ? -19.557 -5.378 12.541 1.00 76.19 98 PHE A O 1
ATOM 800 N N . GLY A 1 99 ? -20.435 -3.342 12.879 1.00 75.75 99 GLY A N 1
ATOM 801 C CA . GLY A 1 99 ? -21.300 -3.755 13.987 1.00 75.75 99 GLY A CA 1
ATOM 802 C C . GLY A 1 99 ? -20.540 -4.031 15.288 1.00 75.75 99 GLY A C 1
ATOM 803 O O . GLY A 1 99 ? -21.065 -4.712 16.166 1.00 75.75 99 GLY A O 1
ATOM 804 N N . VAL A 1 100 ? -19.300 -3.543 15.411 1.00 81.00 100 VAL A N 1
ATOM 805 C CA . VAL A 1 100 ? -18.412 -3.822 16.547 1.00 81.00 100 VAL A CA 1
ATOM 806 C C . VAL A 1 100 ? -18.103 -2.540 17.315 1.00 81.00 100 VAL A C 1
ATOM 808 O O . VAL A 1 100 ? -17.803 -1.510 16.721 1.00 81.00 100 VAL A O 1
ATOM 811 N N . ASN A 1 101 ? -18.107 -2.621 18.647 1.00 75.38 101 ASN A N 1
ATOM 812 C CA . ASN A 1 101 ? -17.892 -1.468 19.533 1.00 75.38 101 ASN A CA 1
ATOM 813 C C . ASN A 1 101 ? -16.439 -0.959 19.559 1.00 75.38 101 ASN A C 1
ATOM 815 O O . ASN A 1 101 ? -16.172 0.102 20.106 1.00 75.38 101 ASN A O 1
ATOM 819 N N . SER A 1 102 ? -15.476 -1.734 19.051 1.00 73.94 102 SER A N 1
ATOM 820 C CA . SER A 1 102 ? -14.060 -1.367 19.078 1.00 73.94 102 SER A CA 1
ATOM 821 C C . SER A 1 102 ? -13.260 -2.079 17.991 1.00 73.94 102 SER A C 1
ATOM 823 O O . SER A 1 102 ? -13.527 -3.232 17.645 1.00 73.94 102 SER A O 1
ATOM 825 N N . ILE A 1 103 ? -12.199 -1.417 17.526 1.00 72.38 103 ILE A N 1
ATOM 826 C CA . ILE A 1 103 ? -11.236 -1.927 16.540 1.00 72.38 103 ILE A CA 1
ATOM 827 C C . ILE A 1 103 ? -10.566 -3.229 17.023 1.00 72.38 103 ILE A C 1
ATOM 829 O O . ILE A 1 103 ? -10.223 -4.096 16.219 1.00 72.38 103 ILE A O 1
ATOM 833 N N . ALA A 1 104 ? -10.413 -3.415 18.338 1.00 73.62 104 ALA A N 1
ATOM 834 C CA . ALA A 1 104 ? -9.797 -4.612 18.916 1.00 73.62 104 ALA A CA 1
ATOM 835 C C . ALA A 1 104 ? -10.616 -5.898 18.688 1.00 73.62 104 ALA A C 1
ATOM 837 O O . ALA A 1 104 ? -10.035 -6.978 18.592 1.00 73.62 104 ALA A O 1
ATOM 838 N N . MET A 1 105 ? -11.940 -5.776 18.565 1.00 68.06 105 MET A N 1
ATOM 839 C CA . MET A 1 105 ? -12.865 -6.901 18.381 1.00 68.06 105 MET A CA 1
ATOM 840 C C . MET A 1 105 ? -13.192 -7.158 16.898 1.00 68.06 105 MET A C 1
ATOM 842 O O . MET A 1 105 ? -13.914 -8.099 16.583 1.00 68.06 105 MET A O 1
ATOM 846 N N . LEU A 1 106 ? -12.639 -6.357 15.979 1.00 71.00 106 LEU A N 1
ATOM 847 C CA . LEU A 1 106 ? -12.738 -6.628 14.548 1.00 71.00 106 LEU A CA 1
ATOM 848 C C . LEU A 1 106 ? -12.055 -7.946 14.215 1.00 71.00 106 LEU A C 1
ATOM 850 O O . LEU A 1 106 ? -10.858 -8.125 14.459 1.00 71.00 106 LEU A O 1
ATOM 854 N N . ASP A 1 107 ? -12.837 -8.824 13.612 1.00 66.75 107 ASP A N 1
ATOM 855 C CA . ASP A 1 107 ? -12.344 -10.065 13.070 1.00 66.75 107 ASP A CA 1
ATOM 856 C C . ASP A 1 107 ? -11.644 -9.797 11.732 1.00 66.75 107 ASP A C 1
ATOM 858 O O . ASP A 1 107 ? -12.227 -9.245 10.793 1.00 66.75 107 ASP A O 1
ATOM 862 N N . THR A 1 108 ? -10.353 -10.112 11.666 1.00 65.94 108 THR A N 1
ATOM 863 C CA . THR A 1 108 ? -9.529 -9.902 10.470 1.00 65.94 108 THR A CA 1
ATOM 864 C C . THR A 1 108 ? -9.552 -11.104 9.527 1.00 65.94 108 THR A C 1
ATOM 866 O O . THR A 1 108 ? -8.870 -11.097 8.495 1.00 65.94 108 THR A O 1
ATOM 869 N N . GLU A 1 109 ? -10.362 -12.129 9.822 1.00 60.03 109 GLU A N 1
ATOM 870 C CA . GLU A 1 109 ? -10.468 -13.316 8.985 1.00 60.03 109 GLU A CA 1
ATOM 871 C C . GLU A 1 109 ? -11.424 -13.136 7.782 1.00 60.03 109 GLU A C 1
ATOM 873 O O . GLU A 1 109 ? -12.629 -12.958 7.901 1.00 60.03 109 GLU A O 1
ATOM 878 N N . ASN A 1 110 ? -10.824 -13.141 6.580 1.00 55.78 110 ASN A N 1
ATOM 879 C CA . ASN A 1 110 ? -11.409 -13.196 5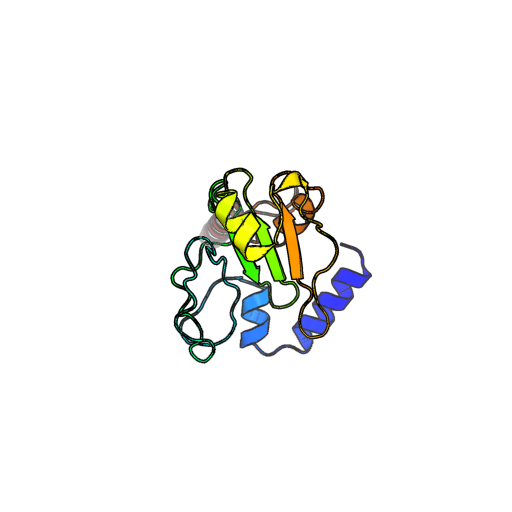.225 1.00 55.78 110 ASN A CA 1
ATOM 880 C C . ASN A 1 110 ? -12.922 -12.914 5.083 1.00 55.78 110 ASN A C 1
ATOM 882 O O . ASN A 1 110 ? -13.736 -13.833 4.949 1.00 55.78 110 ASN A O 1
ATOM 886 N N . VAL A 1 111 ? -13.285 -11.640 4.924 1.00 51.06 111 VAL A N 1
ATOM 887 C CA . VAL A 1 111 ? -14.652 -11.254 4.557 1.00 51.06 111 VAL A CA 1
ATOM 888 C C . VAL A 1 111 ? -14.841 -11.361 3.034 1.00 51.06 111 VAL A C 1
ATOM 890 O O . VAL A 1 111 ? -14.390 -10.510 2.270 1.00 51.06 111 VAL A O 1
ATOM 893 N N . GLY A 1 112 ? -15.552 -12.400 2.583 1.00 49.22 112 GLY A N 1
ATOM 894 C CA . GLY A 1 112 ? -16.313 -12.366 1.324 1.00 49.22 112 GLY A CA 1
ATOM 895 C C . GLY A 1 112 ? -15.838 -13.274 0.168 1.00 49.22 112 GLY A C 1
ATOM 896 O O . GLY A 1 112 ? -14.643 -13.355 -0.131 1.00 49.22 112 GLY A O 1
ATOM 897 N N . PRO A 1 113 ? -16.769 -13.936 -0.555 1.00 45.97 113 PRO A N 1
ATOM 898 C CA . PRO A 1 113 ? -16.444 -14.785 -1.694 1.00 45.97 113 PRO A CA 1
ATOM 899 C C . PRO A 1 113 ? -16.569 -14.054 -3.053 1.00 45.97 113 PRO A C 1
ATOM 901 O O . PRO A 1 113 ? -17.473 -13.255 -3.281 1.00 45.97 113 PRO A O 1
ATOM 904 N N . ARG A 1 114 ? -15.703 -14.465 -3.998 1.00 48.78 114 ARG A N 1
ATOM 905 C CA . ARG A 1 114 ? -15.912 -14.575 -5.467 1.00 48.78 114 ARG A CA 1
ATOM 906 C C . ARG A 1 114 ? -15.351 -13.568 -6.482 1.00 48.78 114 ARG A C 1
ATOM 908 O O . ARG A 1 114 ? -15.407 -13.935 -7.652 1.00 48.78 114 ARG A O 1
ATOM 915 N N . LYS A 1 115 ? -14.724 -12.426 -6.161 1.00 51.38 115 LYS A N 1
ATOM 916 C CA . LYS A 1 115 ? -14.003 -11.658 -7.223 1.00 51.38 115 LYS A CA 1
ATOM 917 C C . LYS A 1 115 ? -12.619 -11.110 -6.858 1.00 51.38 115 LYS A C 1
ATOM 919 O O . LYS A 1 115 ? -11.730 -11.192 -7.697 1.00 51.38 115 LYS A O 1
ATOM 924 N N . ARG A 1 116 ? -12.395 -10.642 -5.627 1.00 58.53 116 ARG A N 1
ATOM 925 C CA . ARG A 1 116 ? -11.068 -10.341 -5.049 1.00 58.53 116 ARG A CA 1
ATOM 926 C C . ARG A 1 116 ? -11.139 -10.580 -3.544 1.00 58.53 116 ARG A C 1
ATOM 928 O O . ARG A 1 116 ? -12.169 -10.281 -2.948 1.00 58.53 116 ARG A O 1
ATOM 935 N N . LYS A 1 117 ? -10.090 -11.151 -2.944 1.00 68.56 117 LYS A N 1
ATOM 936 C CA . LYS A 1 117 ? -10.044 -11.339 -1.486 1.00 68.56 117 LYS A CA 1
ATOM 937 C C . LYS A 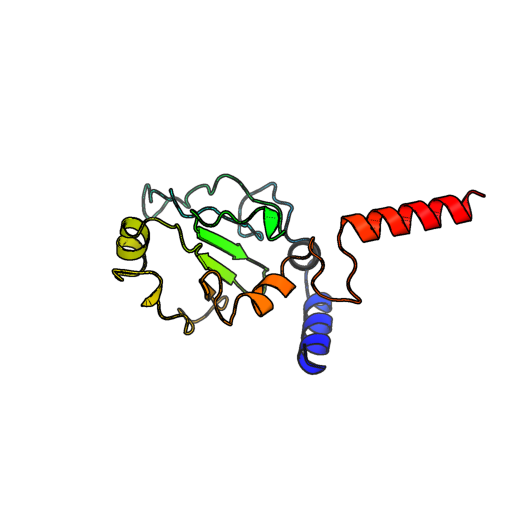1 117 ? -9.834 -9.980 -0.819 1.00 68.56 117 LYS A C 1
ATOM 939 O O . LYS A 1 117 ? -8.865 -9.295 -1.152 1.00 68.56 117 LYS A O 1
ATOM 944 N N . LEU A 1 118 ? -10.751 -9.617 0.077 1.00 74.94 118 LEU A N 1
ATOM 945 C CA . LEU A 1 118 ? -10.645 -8.451 0.944 1.00 74.94 118 LEU A CA 1
ATOM 946 C C . LEU A 1 118 ? -9.977 -8.864 2.259 1.00 74.94 118 LEU A C 1
ATOM 948 O O . LEU A 1 118 ? -10.450 -9.775 2.935 1.00 74.94 118 LEU A O 1
ATOM 952 N N . PHE A 1 119 ? -8.897 -8.178 2.619 1.00 79.19 119 PHE A N 1
ATOM 953 C CA . PHE A 1 119 ? -8.215 -8.335 3.900 1.00 79.19 119 PHE A CA 1
ATOM 954 C C . PHE A 1 119 ? -8.418 -7.084 4.741 1.00 79.19 119 PHE A C 1
ATOM 956 O O . PHE A 1 119 ? -8.014 -5.994 4.338 1.00 79.19 119 PHE A O 1
ATOM 963 N N . VAL A 1 120 ? -9.015 -7.243 5.917 1.00 82.38 120 VAL A N 1
ATOM 964 C CA . VAL A 1 120 ? -9.086 -6.169 6.908 1.00 82.38 120 VAL A CA 1
ATOM 965 C C . VAL A 1 120 ? -7.760 -6.152 7.665 1.00 82.38 120 VAL A C 1
ATOM 967 O O . VAL A 1 120 ? -7.327 -7.173 8.194 1.00 82.38 120 VAL A O 1
ATOM 970 N N . VAL A 1 121 ? -7.082 -5.008 7.672 1.00 83.75 121 VAL A N 1
ATOM 971 C CA . VAL A 1 121 ? -5.785 -4.812 8.325 1.00 83.75 121 VAL A CA 1
ATOM 972 C C . VAL A 1 121 ? -5.933 -3.686 9.328 1.00 83.75 121 VAL A C 1
ATOM 974 O O . VAL A 1 121 ? -6.268 -2.563 8.965 1.00 83.75 121 VAL A O 1
ATOM 977 N N . ARG A 1 122 ? -5.660 -3.968 10.596 1.00 84.81 122 ARG A N 1
ATOM 978 C CA . ARG A 1 122 ? -5.610 -2.928 11.622 1.00 84.81 122 ARG A CA 1
ATOM 979 C C . ARG A 1 122 ? -4.188 -2.414 11.752 1.00 84.81 122 ARG A C 1
ATOM 981 O O . ARG A 1 122 ? -3.222 -3.137 11.499 1.00 84.81 122 ARG A O 1
ATOM 988 N N . GLU A 1 123 ? -4.053 -1.163 12.152 1.00 83.56 123 GLU A N 1
ATOM 989 C CA . GLU A 1 123 ? -2.755 -0.642 12.546 1.00 83.56 123 GLU A CA 1
ATOM 990 C C . GLU A 1 123 ? -2.177 -1.456 13.727 1.00 83.56 123 GLU A C 1
ATOM 992 O O . GLU A 1 123 ? -2.868 -1.787 14.691 1.00 83.56 123 GLU A O 1
ATOM 997 N N . LYS A 1 124 ? -0.878 -1.757 13.633 1.00 84.75 124 LYS A N 1
ATOM 998 C CA . LYS A 1 124 ? -0.059 -2.626 14.492 1.00 84.75 124 LYS A CA 1
ATOM 999 C C . LYS A 1 124 ? -0.485 -4.096 14.509 1.00 84.75 124 LYS A C 1
ATOM 1001 O O . LYS A 1 124 ? -0.042 -4.843 15.380 1.00 84.75 124 LYS A O 1
ATOM 1006 N N . ASP A 1 125 ? -1.289 -4.530 13.542 1.00 83.50 125 ASP A N 1
ATOM 1007 C CA . ASP A 1 125 ? -1.705 -5.927 13.410 1.00 83.50 125 ASP A CA 1
ATOM 1008 C C . ASP A 1 125 ? -0.658 -6.788 12.683 1.00 83.50 125 ASP A C 1
ATOM 1010 O O . ASP A 1 125 ? 0.205 -6.297 11.949 1.00 83.50 125 ASP A O 1
ATOM 1014 N N . ALA A 1 126 ? -0.763 -8.109 12.829 1.00 82.56 126 ALA A N 1
ATOM 1015 C CA . ALA A 1 126 ? 0.154 -9.082 12.234 1.00 82.56 126 ALA A CA 1
ATOM 1016 C C . ALA A 1 126 ? 0.179 -9.037 10.693 1.00 82.56 126 ALA A C 1
ATOM 1018 O O . ALA A 1 126 ? 1.181 -9.405 10.073 1.00 82.56 126 ALA A O 1
ATOM 1019 N N . LEU A 1 127 ? -0.907 -8.572 10.065 1.00 82.38 127 LEU A N 1
ATOM 1020 C CA . LEU A 1 127 ? -1.018 -8.426 8.612 1.00 82.38 127 LEU A CA 1
ATOM 1021 C C . LEU A 1 127 ? -0.386 -7.131 8.081 1.00 82.38 127 LEU A C 1
ATOM 1023 O O . LEU A 1 127 ? -0.119 -7.037 6.882 1.00 82.38 127 LEU A O 1
ATOM 1027 N N . GLU A 1 128 ? -0.086 -6.149 8.935 1.00 83.31 128 GLU A N 1
ATOM 1028 C CA . GLU A 1 128 ? 0.460 -4.861 8.497 1.00 83.31 128 GLU A CA 1
ATOM 1029 C C . GLU A 1 128 ? 1.843 -4.986 7.825 1.00 83.31 128 GLU A C 1
ATOM 1031 O O . GLU A 1 128 ? 2.019 -4.431 6.736 1.00 83.31 128 GLU A O 1
ATOM 1036 N N . PRO A 1 129 ? 2.821 -5.756 8.355 1.00 85.00 129 PRO A N 1
ATOM 1037 C CA . PRO A 1 129 ? 4.099 -5.965 7.669 1.00 85.00 129 PRO A CA 1
ATOM 1038 C C . PRO A 1 129 ? 3.950 -6.669 6.317 1.00 85.00 129 PRO A C 1
ATOM 1040 O O . PRO A 1 129 ? 4.810 -6.533 5.445 1.00 85.00 129 PRO A O 1
ATOM 1043 N N . TRP A 1 130 ? 2.887 -7.456 6.132 1.00 82.31 130 TRP A N 1
ATOM 1044 C CA . TRP A 1 130 ? 2.582 -8.069 4.844 1.00 82.31 130 TRP A CA 1
ATOM 1045 C C . TRP A 1 130 ? 1.976 -7.052 3.877 1.00 82.31 130 TRP A C 1
ATOM 1047 O O . TRP A 1 130 ? 2.467 -6.939 2.757 1.00 82.31 130 TRP A O 1
ATOM 1057 N N . MET A 1 131 ? 1.004 -6.256 4.328 1.00 82.44 131 MET A N 1
ATOM 1058 C CA . MET A 1 131 ? 0.409 -5.162 3.555 1.00 82.44 131 MET A CA 1
ATOM 1059 C C . MET A 1 131 ? 1.464 -4.142 3.094 1.00 82.44 131 MET A C 1
ATOM 1061 O O . MET A 1 131 ? 1.466 -3.748 1.930 1.00 82.44 131 MET A O 1
ATOM 1065 N N . LYS A 1 132 ? 2.412 -3.765 3.964 1.00 81.12 132 LYS A N 1
ATOM 1066 C CA . LYS A 1 132 ? 3.498 -2.816 3.650 1.00 81.12 132 LYS A CA 1
ATOM 1067 C C . LYS A 1 132 ? 4.330 -3.215 2.430 1.00 81.12 132 LYS A C 1
ATOM 1069 O O . LYS A 1 132 ? 4.810 -2.341 1.723 1.00 81.12 132 LYS A O 1
ATOM 1074 N N . LYS A 1 133 ? 4.435 -4.513 2.118 1.00 79.25 133 LYS A N 1
ATOM 1075 C CA . LYS A 1 133 ? 5.147 -5.009 0.922 1.00 79.25 133 LYS A CA 1
ATOM 1076 C C . LYS A 1 133 ? 4.490 -4.590 -0.393 1.00 79.25 133 LYS A C 1
ATOM 1078 O O . LYS A 1 133 ? 5.131 -4.668 -1.436 1.00 79.25 133 LYS A O 1
ATOM 1083 N N . PHE A 1 134 ? 3.222 -4.187 -0.351 1.00 77.00 134 PHE A N 1
ATOM 1084 C CA . PHE A 1 134 ? 2.470 -3.705 -1.506 1.00 77.00 134 PHE A CA 1
ATOM 1085 C C . PHE A 1 134 ? 2.526 -2.173 -1.657 1.00 77.00 134 PHE A C 1
ATOM 1087 O O . PHE A 1 134 ? 2.025 -1.643 -2.647 1.00 77.00 134 PHE A O 1
ATOM 1094 N N . LEU A 1 135 ? 3.149 -1.453 -0.715 1.00 78.75 135 LEU A N 1
ATOM 1095 C CA . LEU A 1 135 ? 3.382 -0.008 -0.788 1.00 78.75 135 LEU A CA 1
ATOM 1096 C C . LEU A 1 135 ? 4.693 0.253 -1.540 1.00 78.75 135 LEU A C 1
ATOM 1098 O O . LEU A 1 135 ? 5.768 0.349 -0.953 1.00 78.75 135 LEU A O 1
ATOM 1102 N N . VAL A 1 136 ? 4.601 0.297 -2.871 1.00 74.50 136 VAL A N 1
ATOM 1103 C CA . VAL A 1 136 ? 5.765 0.261 -3.778 1.00 74.50 136 VAL A CA 1
ATOM 1104 C C . VAL A 1 136 ? 6.698 1.472 -3.685 1.00 74.50 136 VAL A C 1
ATOM 1106 O O . VAL A 1 136 ? 7.808 1.416 -4.207 1.00 74.50 136 VAL A O 1
ATOM 1109 N N . GLU A 1 137 ? 6.261 2.576 -3.075 1.00 76.25 137 GLU A N 1
ATOM 1110 C CA . GLU A 1 137 ? 7.112 3.761 -2.917 1.00 76.25 137 GLU A CA 1
ATOM 1111 C C . GLU A 1 137 ? 8.074 3.633 -1.726 1.00 76.25 137 GLU A C 1
ATOM 1113 O O . GLU A 1 137 ? 9.134 4.270 -1.724 1.00 76.25 137 GLU A O 1
ATOM 1118 N N . ASP A 1 138 ? 7.737 2.781 -0.753 1.00 78.94 138 ASP A N 1
ATOM 1119 C CA . ASP A 1 138 ? 8.494 2.611 0.480 1.00 78.94 138 ASP A CA 1
ATOM 1120 C C . ASP A 1 138 ? 9.565 1.526 0.370 1.00 78.94 138 ASP A C 1
ATOM 1122 O O . ASP A 1 138 ? 9.469 0.544 -0.374 1.00 78.94 138 ASP A O 1
ATOM 1126 N N . ARG A 1 139 ? 10.580 1.650 1.226 1.00 79.94 139 ARG A N 1
ATOM 1127 C CA . ARG A 1 139 ? 11.585 0.608 1.412 1.00 79.94 139 ARG A CA 1
ATOM 1128 C C . ARG A 1 139 ? 10.966 -0.615 2.098 1.00 79.94 139 ARG A C 1
ATOM 1130 O O . ARG A 1 139 ? 10.934 -0.713 3.320 1.00 79.94 139 ARG A O 1
ATOM 1137 N N . SER A 1 140 ? 10.541 -1.589 1.299 1.00 69.69 140 SER A N 1
ATOM 1138 C CA . SER A 1 140 ? 9.961 -2.852 1.789 1.00 69.69 140 SER A CA 1
ATOM 1139 C C . SER A 1 140 ? 10.991 -3.871 2.316 1.00 69.69 140 SER A C 1
ATOM 1141 O O . SER A 1 140 ? 10.613 -4.914 2.849 1.00 69.69 140 SER A O 1
ATOM 1143 N N . GLY A 1 141 ? 12.297 -3.608 2.180 1.00 72.44 141 GLY A N 1
ATOM 1144 C CA . GLY A 1 141 ? 13.358 -4.482 2.691 1.00 72.44 141 GLY A CA 1
ATOM 1145 C C . GLY A 1 141 ? 14.773 -3.962 2.405 1.00 72.44 141 GLY A C 1
ATOM 1146 O O . GLY A 1 141 ? 14.924 -2.983 1.677 1.00 72.44 141 GLY A O 1
ATOM 1147 N N . PRO A 1 142 ? 15.824 -4.615 2.939 1.00 69.62 142 PRO A N 1
ATOM 1148 C CA . PRO A 1 142 ? 17.208 -4.136 2.830 1.00 69.62 142 PRO A CA 1
ATOM 1149 C C . PRO A 1 142 ? 17.720 -4.062 1.384 1.00 69.62 142 PRO A C 1
ATOM 1151 O O . PRO A 1 142 ? 18.481 -3.159 1.052 1.00 69.62 142 PRO A O 1
ATOM 1154 N N . ASN A 1 143 ? 17.249 -4.963 0.516 1.00 74.25 143 ASN A N 1
ATOM 1155 C CA . ASN A 1 143 ? 17.634 -5.024 -0.900 1.00 74.25 143 ASN A CA 1
ATOM 1156 C C . ASN A 1 143 ? 16.625 -4.346 -1.841 1.00 74.25 143 ASN A C 1
ATOM 1158 O O . ASN A 1 143 ? 16.760 -4.451 -3.056 1.00 74.25 143 ASN A O 1
ATOM 1162 N N . VAL A 1 144 ? 15.596 -3.691 -1.298 1.00 78.12 144 VAL A N 1
ATOM 1163 C CA . VAL A 1 144 ? 14.610 -2.947 -2.086 1.00 78.12 144 VAL A CA 1
ATOM 1164 C C . VAL A 1 144 ? 14.921 -1.464 -1.936 1.00 78.12 144 VAL A C 1
ATOM 1166 O O . VAL A 1 144 ? 15.089 -0.965 -0.822 1.00 78.12 144 VAL A O 1
ATOM 1169 N N . MET A 1 145 ? 15.052 -0.768 -3.060 1.00 80.88 145 MET A N 1
ATOM 1170 C CA . MET A 1 145 ? 15.258 0.680 -3.083 1.00 80.88 145 MET A CA 1
ATOM 1171 C C . MET A 1 145 ? 13.907 1.370 -2.910 1.00 80.88 145 MET A C 1
ATOM 1173 O O . MET A 1 145 ? 12.920 0.917 -3.488 1.00 80.88 145 MET A O 1
ATOM 1177 N N . SER A 1 146 ? 13.851 2.451 -2.130 1.00 84.56 146 SER A N 1
ATOM 1178 C CA . SER A 1 146 ? 12.678 3.328 -2.168 1.00 84.56 146 SER A CA 1
ATOM 1179 C C . SER A 1 146 ? 12.592 4.040 -3.520 1.00 84.56 146 SER A C 1
ATOM 1181 O O . SER A 1 146 ? 13.564 4.082 -4.284 1.00 84.56 146 SER A O 1
ATOM 1183 N N . TYR A 1 147 ? 11.447 4.664 -3.797 1.00 82.56 147 TYR A N 1
ATOM 1184 C CA . TYR A 1 147 ? 11.302 5.505 -4.985 1.00 82.56 147 TYR A CA 1
ATOM 1185 C C . TYR A 1 147 ? 12.393 6.592 -5.064 1.00 82.56 147 TYR A C 1
ATOM 1187 O O . TYR A 1 147 ? 12.990 6.805 -6.119 1.00 82.56 147 TYR A O 1
ATOM 1195 N N . VAL A 1 148 ? 12.709 7.239 -3.936 1.00 84.31 148 VAL A N 1
ATOM 1196 C CA . VAL A 1 148 ? 13.734 8.296 -3.864 1.00 84.31 148 VAL A CA 1
ATOM 1197 C C . VAL A 1 148 ? 15.137 7.727 -4.085 1.00 84.31 148 VAL A C 1
ATOM 1199 O O . VAL A 1 148 ? 15.913 8.297 -4.852 1.00 84.31 148 VAL A O 1
ATOM 1202 N N . ASP A 1 149 ? 15.452 6.577 -3.481 1.00 85.81 149 ASP A N 1
ATOM 1203 C CA . ASP A 1 149 ? 16.747 5.910 -3.671 1.00 85.81 149 ASP A CA 1
ATOM 1204 C C . ASP A 1 149 ? 16.970 5.536 -5.142 1.00 85.81 149 ASP A C 1
ATOM 1206 O O . ASP A 1 149 ? 18.067 5.717 -5.675 1.00 85.81 149 ASP A O 1
ATOM 1210 N N . PHE A 1 150 ? 15.926 5.038 -5.812 1.00 86.88 150 PHE A N 1
ATOM 1211 C CA . PHE A 1 150 ? 15.989 4.670 -7.223 1.00 86.88 150 PHE A CA 1
ATOM 1212 C C . PHE A 1 150 ? 16.234 5.888 -8.124 1.00 86.88 150 PHE A C 1
ATOM 1214 O O . PHE A 1 150 ? 17.071 5.823 -9.023 1.00 86.88 150 PHE A O 1
ATOM 1221 N N . LEU A 1 151 ? 15.579 7.023 -7.859 1.00 87.50 151 LEU A N 1
ATOM 1222 C CA . LEU A 1 151 ? 15.838 8.263 -8.599 1.00 87.50 151 LEU A CA 1
ATOM 1223 C C . LEU A 1 151 ? 17.283 8.747 -8.428 1.00 87.50 151 LEU A C 1
ATOM 1225 O O . LEU A 1 151 ? 17.927 9.119 -9.409 1.00 87.50 151 LEU A O 1
ATOM 1229 N N . CYS A 1 152 ? 17.813 8.700 -7.203 1.00 88.81 152 CYS A N 1
ATOM 1230 C CA . CYS A 1 152 ? 19.209 9.040 -6.926 1.00 88.81 152 CYS A CA 1
ATOM 1231 C C . CYS A 1 152 ? 20.182 8.108 -7.663 1.00 88.81 152 CYS A C 1
ATOM 1233 O O . CYS A 1 152 ? 21.190 8.568 -8.202 1.00 88.81 152 CYS A O 1
ATOM 1235 N N . TYR A 1 153 ? 19.872 6.810 -7.715 1.00 89.94 153 TYR A N 1
ATOM 1236 C CA . TYR A 1 153 ? 20.649 5.822 -8.459 1.00 89.94 153 TYR A CA 1
ATOM 1237 C C . TYR A 1 153 ? 20.668 6.122 -9.961 1.00 89.94 153 TYR A C 1
ATOM 1239 O O . TYR A 1 153 ? 21.746 6.266 -10.533 1.00 89.94 153 TYR A O 1
ATOM 1247 N N . ILE A 1 154 ? 19.498 6.310 -10.579 1.00 91.19 154 ILE A N 1
ATOM 1248 C CA . ILE A 1 154 ? 19.386 6.641 -12.006 1.00 91.19 154 ILE A CA 1
ATOM 1249 C C . ILE A 1 154 ? 20.126 7.940 -12.328 1.00 91.19 154 ILE A C 1
ATOM 1251 O O . ILE A 1 154 ? 20.871 8.000 -13.303 1.00 91.19 154 ILE A O 1
ATOM 1255 N N . HIS A 1 155 ? 19.984 8.965 -11.488 1.00 91.88 155 HIS A N 1
ATOM 1256 C CA . HIS A 1 155 ? 20.702 10.223 -11.669 1.00 91.88 155 HIS A CA 1
ATOM 1257 C C . HIS A 1 155 ? 22.229 10.033 -11.642 1.00 91.88 155 HIS A C 1
ATOM 1259 O O . HIS A 1 155 ? 22.943 10.639 -12.444 1.00 91.88 155 HIS A O 1
ATOM 1265 N N . ARG A 1 156 ? 22.742 9.168 -10.757 1.00 92.31 156 ARG A N 1
ATOM 1266 C CA . ARG A 1 156 ? 24.175 8.849 -10.693 1.00 92.31 156 ARG A CA 1
ATOM 1267 C C . ARG A 1 156 ? 24.653 8.112 -11.943 1.00 92.31 156 ARG A C 1
ATOM 1269 O O . ARG A 1 156 ? 25.695 8.470 -12.479 1.00 92.31 156 ARG A O 1
ATOM 1276 N N . GLU A 1 157 ? 23.888 7.137 -12.423 1.00 93.69 157 GLU A N 1
ATOM 1277 C CA . GLU A 1 157 ? 24.223 6.392 -13.641 1.00 93.69 157 GLU A CA 1
ATOM 1278 C C . GLU A 1 157 ? 24.213 7.292 -14.883 1.00 93.69 157 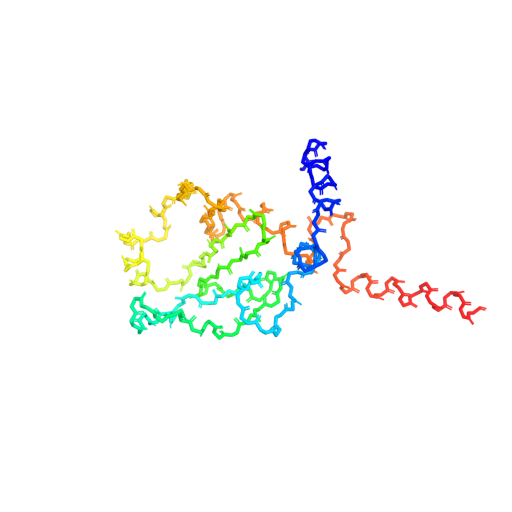GLU A C 1
ATOM 1280 O O . GLU A 1 157 ? 25.157 7.264 -15.667 1.00 93.69 157 GLU A O 1
ATOM 1285 N N . ILE A 1 158 ? 23.216 8.174 -15.022 1.00 93.12 158 ILE A N 1
ATOM 1286 C CA . ILE A 1 158 ? 23.172 9.163 -16.111 1.00 93.12 158 ILE A CA 1
ATOM 1287 C C . ILE A 1 158 ? 24.417 10.056 -16.074 1.00 93.12 158 ILE A C 1
ATOM 1289 O O . ILE A 1 158 ? 25.043 10.292 -17.106 1.00 93.12 158 ILE A O 1
ATOM 1293 N N . ARG A 1 159 ? 24.814 10.525 -14.885 1.00 94.31 159 ARG A N 1
ATOM 1294 C CA . ARG A 1 159 ? 26.019 11.347 -14.720 1.00 94.31 159 ARG A CA 1
ATOM 1295 C C . ARG A 1 159 ? 27.300 10.599 -15.096 1.00 94.31 159 ARG A C 1
ATOM 1297 O O . ARG A 1 159 ? 28.190 11.218 -15.664 1.00 94.31 159 ARG A O 1
ATOM 1304 N N . ASN A 1 160 ? 27.386 9.303 -14.801 1.00 94.38 160 ASN A N 1
ATOM 1305 C CA . ASN A 1 160 ? 28.535 8.470 -15.164 1.00 94.38 160 ASN A CA 1
ATOM 1306 C C . ASN A 1 160 ? 28.645 8.239 -16.677 1.00 94.38 160 ASN A C 1
ATOM 1308 O O . ASN A 1 160 ? 29.748 8.067 -17.169 1.00 94.38 160 ASN A O 1
ATOM 1312 N N . ILE A 1 161 ? 27.523 8.215 -17.403 1.00 94.50 161 ILE A N 1
ATOM 1313 C CA . ILE A 1 161 ? 27.508 8.038 -18.866 1.00 94.50 161 ILE A CA 1
ATOM 1314 C C . ILE A 1 161 ? 27.874 9.340 -19.592 1.00 94.50 161 ILE A C 1
ATOM 1316 O O . ILE A 1 161 ? 28.431 9.310 -20.685 1.00 94.50 161 ILE A O 1
ATOM 1320 N N . LEU A 1 162 ? 27.508 10.484 -19.009 1.00 86.94 162 LEU A N 1
ATOM 1321 C CA . LEU A 1 162 ? 27.761 11.811 -19.576 1.00 86.94 162 LEU A CA 1
ATOM 1322 C C . LEU A 1 162 ? 29.171 12.346 -19.284 1.00 86.94 162 LEU A C 1
ATOM 1324 O O . LEU A 1 162 ? 29.572 13.330 -19.907 1.00 86.94 162 LEU A O 1
ATOM 1328 N N . SER A 1 163 ? 29.872 11.754 -18.315 1.00 64.75 163 SER A N 1
ATOM 1329 C CA . SER A 1 163 ? 31.253 12.088 -17.952 1.00 64.75 163 SER A CA 1
ATOM 1330 C C . SER A 1 163 ? 32.252 11.162 -18.628 1.00 64.75 163 SER A C 1
ATOM 1332 O O . SER A 1 163 ? 33.420 11.605 -18.699 1.00 64.75 163 SER A O 1
#

InterPro domains:
  IPR007123 Gelsolin-like domain [PF00626] (58-114)
  IPR029006 ADF-H/Gelsolin-like domain superfamily [G3DSA:3.40.20.10] (27-109)
  IPR029006 ADF-H/Gelsolin-like domain superfamily [G3DSA:3.40.20.10] (113-138)
  IPR036180 Gelsolin-like domain superfamily [SSF82754] (54-159)
  IPR050550 SEC23/SEC24 family, SEC24 subfamily [PTHR13803] (2-158)

pLDDT: mean 70.78, std 15.78, range [33.59, 94.5]

Radius of gyration: 18.1 Å; chains: 1; bounding box: 60×32×40 Å

Secondary structure (DSSP, 8-state):
--HHHHHHHHHHHHH--HHHHHHHH-S----SSS-----EE-TT-----TTS---------SSGGG--TTSEEEEE-SSEEEEEE-TTS-HHHHHHHHS-SSGGG---S-B--SSSEEEEEETTSTTHHHHGGG-TTS--STT---HHHHHHHHHHHHHHHH-

Organism: NCBI:txid53326

Foldseek 3Di:
DDPVVVVVVVVVLVPDDPVLNCCQVAQDDDDDDDDGFAFAFPLDPDPPDPPDDGPGPDGFALAPVRDDLQTWTWTCSSAAIEIEHHQNHDQVVCCVPVVDSHPVPDDQPWPDDDDHTYGYHYPVDPCVLVSNCSSQQDDNDPPRAHPVRVVVVVVVVVVVVVD

Sequence (163 aa):
MTVDDKVWMIELIRGMRVDHAMLLLYPKVQRRNLFSFRIVPVDHLELQDPSEMTTVTGSVRASYENLNHTKAYLIDNGIVLFLWIGLGVAEAWVQDIFGVNSIAMLDTENVGPRKRKLFVVREKDALEPWMKKFLVEDRSGPNVMSYVDFLCYIHREIRNILS